Protein AF-A0A844MVK4-F1 (afdb_monomer_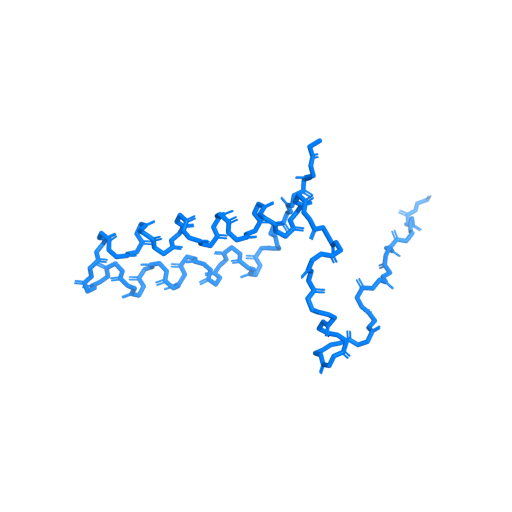lite)

Secondary structure (DSSP, 8-state):
-------HHHHHHHHHHHHHHHHHHHHHHHHHHHHHHHHHHHHHH-GGGS--GGGT-S----------

Sequence (68 aa):
MSSYSFSDEAIQDLDEICEYIARTNSKAASKLFDEIRKKCKLVADFPNMGRSYERLAPNLEKTRPRCS

Structure (mmCIF, N/CA/C/O backbone):
data_AF-A0A844MVK4-F1
#
_entry.id   AF-A0A844MVK4-F1
#
loop_
_atom_site.group_PDB
_atom_site.id
_atom_site.type_symbol
_atom_site.label_atom_id
_atom_site.label_alt_id
_atom_site.label_comp_id
_atom_site.label_asym_id
_atom_site.label_entity_id
_atom_site.label_seq_id
_atom_site.pdbx_PDB_ins_code
_atom_site.Cartn_x
_atom_site.Cartn_y
_atom_site.Cartn_z
_atom_site.occupancy
_atom_site.B_iso_or_equiv
_atom_site.auth_seq_id
_atom_site.auth_comp_id
_atom_site.auth_asym_id
_atom_site.auth_atom_id
_atom_site.pdbx_PDB_model_num
ATOM 1 N N . MET A 1 1 ? 17.870 6.342 -9.637 1.00 44.00 1 MET A N 1
ATOM 2 C CA . MET A 1 1 ? 16.746 5.988 -8.744 1.00 44.00 1 MET A CA 1
ATOM 3 C C . MET A 1 1 ? 15.878 5.023 -9.515 1.00 44.00 1 MET A C 1
ATOM 5 O O . MET A 1 1 ? 15.449 5.384 -10.602 1.00 44.00 1 MET A O 1
ATOM 9 N N . SER A 1 2 ? 15.722 3.797 -9.028 1.00 51.34 2 SER A N 1
ATOM 10 C CA . SER A 1 2 ? 14.898 2.800 -9.707 1.00 51.34 2 SER A CA 1
ATOM 11 C C . SER A 1 2 ? 13.427 3.189 -9.555 1.00 51.34 2 SER A C 1
ATOM 13 O O . SER A 1 2 ? 12.935 3.345 -8.436 1.00 51.34 2 SER A O 1
ATOM 15 N N . SER A 1 3 ? 12.753 3.463 -10.669 1.00 57.00 3 SER A N 1
ATOM 16 C CA . SER A 1 3 ? 11.333 3.807 -10.693 1.00 57.00 3 SER A CA 1
ATOM 17 C C . SER A 1 3 ? 10.518 2.525 -10.800 1.00 57.00 3 SER A C 1
ATOM 19 O O . SER A 1 3 ? 10.612 1.833 -11.811 1.00 57.00 3 SER A O 1
ATOM 21 N N . TYR A 1 4 ? 9.718 2.217 -9.781 1.00 67.50 4 TYR A N 1
ATOM 22 C CA . TYR A 1 4 ? 8.691 1.183 -9.872 1.00 67.50 4 TYR A CA 1
ATOM 23 C C . TYR A 1 4 ? 7.336 1.838 -10.137 1.00 67.50 4 TYR A C 1
ATOM 25 O O . TYR A 1 4 ? 7.039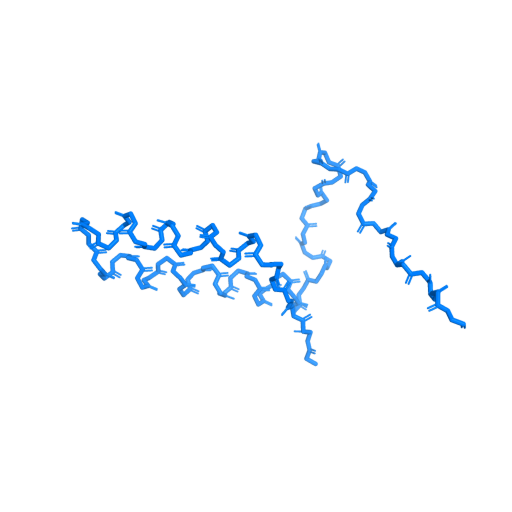 2.914 -9.614 1.00 67.50 4 TYR A O 1
ATOM 33 N N . SER A 1 5 ? 6.533 1.187 -10.966 1.00 69.38 5 SER A N 1
ATOM 34 C CA . SER A 1 5 ? 5.183 1.613 -11.321 1.00 69.38 5 SER A CA 1
ATOM 35 C C . SER A 1 5 ? 4.239 0.471 -10.982 1.00 69.38 5 SER A C 1
ATOM 37 O O . SER A 1 5 ? 4.536 -0.681 -11.293 1.00 69.38 5 SER A O 1
ATOM 39 N N . PHE A 1 6 ? 3.128 0.781 -10.325 1.00 76.50 6 PHE A N 1
ATOM 40 C CA . PHE A 1 6 ? 2.044 -0.178 -10.150 1.00 76.50 6 PHE A CA 1
ATOM 41 C C . PHE A 1 6 ? 1.152 -0.150 -11.393 1.00 76.50 6 PHE A C 1
ATOM 43 O O . PHE A 1 6 ? 0.983 0.910 -11.996 1.00 76.50 6 PHE A O 1
ATOM 50 N N . SER A 1 7 ? 0.617 -1.305 -11.788 1.00 83.06 7 SER A N 1
ATOM 51 C CA . SER A 1 7 ? -0.510 -1.355 -12.720 1.00 83.06 7 SER A CA 1
ATOM 52 C C . SER A 1 7 ? -1.776 -0.858 -12.024 1.00 83.06 7 SER A C 1
ATOM 54 O O . SER A 1 7 ? -1.863 -0.906 -10.796 1.00 83.06 7 SER A O 1
ATOM 56 N N . ASP A 1 8 ? -2.768 -0.424 -12.800 1.00 79.94 8 ASP A N 1
ATOM 57 C CA . ASP A 1 8 ? -4.062 0.013 -12.258 1.00 79.94 8 ASP A CA 1
ATOM 58 C C . ASP A 1 8 ? -4.726 -1.093 -11.418 1.00 79.94 8 ASP A C 1
ATOM 60 O O . ASP A 1 8 ? -5.246 -0.830 -10.338 1.00 79.94 8 ASP A O 1
ATOM 64 N N . GLU A 1 9 ? -4.598 -2.349 -11.858 1.00 82.88 9 GLU A N 1
ATOM 65 C CA . GLU A 1 9 ? -5.033 -3.546 -11.124 1.00 82.88 9 GLU A CA 1
ATOM 66 C C . GLU A 1 9 ? -4.358 -3.648 -9.747 1.00 82.88 9 GLU A C 1
ATOM 68 O O . GLU A 1 9 ? -5.024 -3.833 -8.734 1.00 82.88 9 GLU A O 1
ATOM 73 N N . ALA A 1 10 ? -3.038 -3.441 -9.682 1.00 81.56 10 ALA A N 1
ATOM 74 C CA . ALA A 1 10 ? -2.301 -3.500 -8.424 1.00 81.56 10 ALA A CA 1
ATOM 75 C C . ALA A 1 10 ? -2.664 -2.345 -7.478 1.00 81.56 10 ALA A C 1
ATOM 77 O O . ALA A 1 10 ? -2.595 -2.510 -6.263 1.00 81.56 10 ALA A O 1
ATOM 78 N N . ILE A 1 11 ? -3.039 -1.178 -8.008 1.00 83.25 11 ILE A N 1
ATOM 79 C CA . ILE A 1 11 ? -3.538 -0.063 -7.192 1.00 83.25 11 ILE A CA 1
ATOM 80 C C . ILE A 1 11 ? -4.896 -0.432 -6.591 1.00 83.25 11 ILE A C 1
ATOM 82 O O . ILE A 1 11 ? -5.086 -0.263 -5.388 1.00 83.25 11 ILE A O 1
ATOM 86 N N . GLN A 1 12 ? -5.798 -0.995 -7.396 1.00 87.56 12 GLN A N 1
ATOM 87 C CA . GLN A 1 12 ? -7.116 -1.425 -6.935 1.00 87.56 12 GLN A CA 1
ATOM 88 C C . GLN A 1 12 ? -7.023 -2.525 -5.868 1.00 87.56 12 GLN A C 1
ATOM 90 O O . GLN A 1 12 ? -7.696 -2.437 -4.842 1.00 87.56 12 GLN A O 1
ATOM 95 N N . ASP A 1 13 ? -6.136 -3.506 -6.056 1.00 86.00 13 ASP A N 1
ATOM 96 C CA . ASP A 1 13 ? -5.876 -4.550 -5.059 1.00 86.00 13 ASP A CA 1
ATOM 97 C C . ASP A 1 13 ? -5.366 -3.954 -3.736 1.00 86.00 13 ASP A C 1
ATOM 99 O O . ASP A 1 13 ? -5.778 -4.366 -2.648 1.00 86.00 13 ASP A O 1
ATOM 103 N N . LEU A 1 14 ? -4.458 -2.971 -3.809 1.00 83.56 14 LEU A N 1
ATOM 104 C CA . LEU A 1 14 ? -3.937 -2.293 -2.622 1.00 83.56 14 LEU A CA 1
ATOM 105 C C . LEU A 1 14 ? -5.031 -1.515 -1.891 1.00 83.56 14 LEU A C 1
ATOM 107 O O . LEU A 1 14 ? -5.071 -1.570 -0.659 1.00 83.56 14 LEU A O 1
ATOM 111 N N . ASP A 1 15 ? -5.909 -0.833 -2.624 1.00 85.56 15 ASP A N 1
ATOM 112 C CA . ASP A 1 15 ? -7.041 -0.109 -2.050 1.00 85.56 15 ASP A CA 1
ATOM 113 C C . ASP A 1 15 ? -8.035 -1.068 -1.384 1.00 85.56 15 ASP A C 1
ATOM 115 O O . ASP A 1 15 ? -8.387 -0.851 -0.224 1.00 85.56 15 ASP A O 1
ATOM 119 N N . GLU A 1 16 ? -8.402 -2.185 -2.024 1.00 89.81 16 GLU A N 1
ATOM 120 C CA . GLU A 1 16 ? -9.292 -3.191 -1.423 1.00 89.81 16 GLU A CA 1
ATOM 121 C C . GLU A 1 16 ? -8.709 -3.797 -0.140 1.00 89.81 16 GLU A C 1
ATOM 123 O O . GLU A 1 16 ? -9.401 -3.907 0.879 1.00 89.81 16 GLU A O 1
ATOM 128 N N . ILE A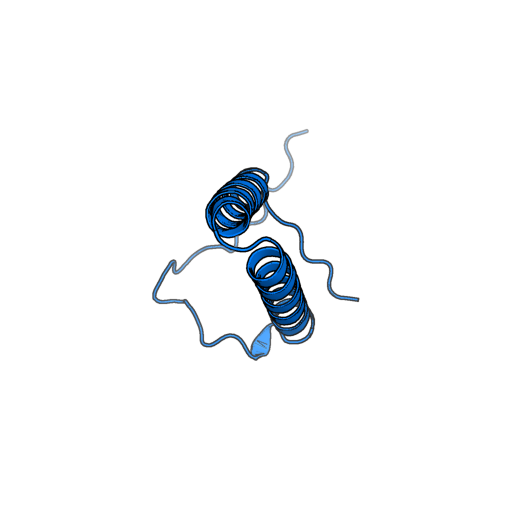 1 17 ? -7.422 -4.160 -0.151 1.00 87.00 17 ILE A N 1
ATOM 129 C CA . ILE A 1 17 ? -6.737 -4.693 1.034 1.00 87.00 17 ILE A CA 1
ATOM 130 C C . ILE A 1 17 ? -6.703 -3.637 2.145 1.00 87.00 17 ILE A C 1
ATOM 132 O O . ILE A 1 17 ? -6.945 -3.952 3.317 1.00 87.00 17 ILE A O 1
ATOM 136 N N . CYS A 1 18 ? -6.404 -2.386 1.793 1.00 83.31 18 CYS A N 1
ATOM 137 C CA . CYS A 1 18 ? -6.329 -1.286 2.745 1.00 83.31 18 CYS A CA 1
ATOM 138 C C . CYS A 1 18 ? -7.702 -0.999 3.361 1.00 83.31 18 CYS A C 1
ATOM 140 O O . CYS A 1 18 ? -7.807 -0.920 4.585 1.00 83.31 18 CYS A O 1
ATOM 142 N N . GLU A 1 19 ? -8.761 -0.933 2.552 1.00 88.69 19 GLU A N 1
ATOM 143 C CA . GLU A 1 19 ? -10.139 -0.761 3.014 1.00 88.69 19 GLU A CA 1
ATOM 144 C C . GLU A 1 19 ? -10.590 -1.914 3.910 1.00 88.69 19 GLU A C 1
ATOM 146 O O . GLU A 1 19 ? -11.169 -1.683 4.977 1.00 88.69 19 GLU A O 1
ATOM 151 N N . TYR A 1 20 ? -10.298 -3.158 3.521 1.00 88.62 20 TYR A N 1
ATOM 152 C CA . TYR A 1 20 ? -10.653 -4.335 4.308 1.00 88.62 20 TYR A CA 1
ATOM 153 C C . TYR A 1 20 ? -10.006 -4.299 5.696 1.00 88.62 20 TYR A C 1
ATOM 155 O O . TYR A 1 20 ? -10.677 -4.507 6.709 1.00 88.62 20 TYR A O 1
ATOM 163 N N . ILE A 1 21 ? -8.716 -3.965 5.764 1.00 84.94 21 ILE A N 1
ATOM 164 C CA . ILE A 1 21 ? -7.994 -3.861 7.035 1.00 84.94 21 ILE A CA 1
ATOM 165 C C . ILE A 1 21 ? -8.438 -2.621 7.811 1.00 84.94 21 ILE A C 1
ATOM 167 O O . ILE A 1 21 ? -8.565 -2.695 9.032 1.00 84.94 21 ILE A O 1
ATOM 171 N N . ALA A 1 22 ? -8.727 -1.502 7.144 1.00 87.06 22 ALA A N 1
ATOM 172 C CA . ALA A 1 22 ? -9.162 -0.264 7.785 1.00 87.06 22 ALA A CA 1
ATOM 173 C C . ALA A 1 22 ? -10.495 -0.419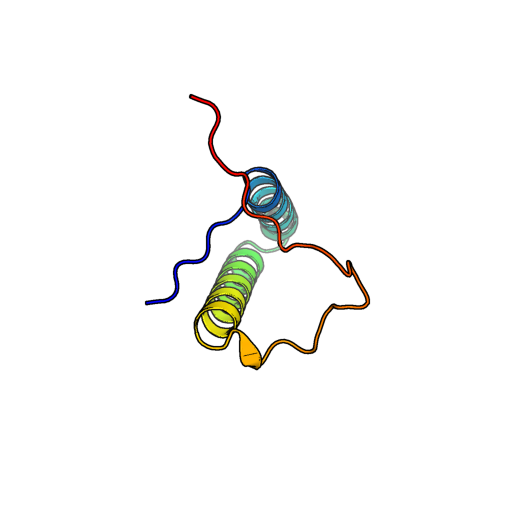 8.529 1.00 87.06 22 ALA A C 1
ATOM 175 O O . ALA A 1 22 ? -10.665 0.202 9.580 1.00 87.06 22 ALA A O 1
ATOM 176 N N . ARG A 1 23 ? -11.391 -1.300 8.055 1.00 88.56 23 ARG A N 1
ATOM 177 C CA . ARG A 1 23 ? -12.641 -1.659 8.756 1.00 88.56 23 ARG A CA 1
ATOM 178 C C . ARG A 1 23 ? -12.397 -2.255 10.141 1.00 88.56 23 ARG A C 1
ATOM 180 O O . ARG A 1 23 ? -13.239 -2.112 11.021 1.00 88.56 23 ARG A O 1
ATOM 187 N N . THR A 1 24 ? -11.266 -2.928 10.344 1.00 88.62 24 THR A N 1
ATOM 188 C CA . THR A 1 24 ? -10.901 -3.531 11.634 1.00 88.62 24 THR A CA 1
ATOM 189 C C . THR A 1 24 ? -9.890 -2.678 12.399 1.00 88.62 24 THR A C 1
ATOM 191 O O . THR A 1 24 ? -10.006 -2.509 13.611 1.00 88.62 24 THR A O 1
ATOM 194 N N . ASN A 1 25 ? -8.869 -2.159 11.714 1.00 85.19 25 ASN A N 1
ATOM 195 C CA . ASN A 1 25 ? -7.773 -1.400 12.300 1.00 85.19 25 ASN A CA 1
ATOM 196 C C . ASN A 1 25 ? -7.050 -0.536 11.246 1.00 85.19 25 ASN A C 1
ATOM 198 O O . ASN A 1 25 ? -6.113 -0.976 10.577 1.00 85.19 25 ASN A O 1
ATOM 202 N N . SER A 1 26 ? -7.422 0.741 11.162 1.00 84.62 26 SER A N 1
ATOM 203 C CA . SER A 1 26 ? -6.803 1.727 10.260 1.00 84.62 26 SER A CA 1
ATOM 204 C C . SER A 1 26 ? -5.297 1.924 10.485 1.00 84.62 26 SER A C 1
ATOM 206 O O . SER A 1 26 ? -4.544 2.158 9.539 1.00 84.62 26 SER A O 1
ATOM 208 N N . LYS A 1 27 ? -4.812 1.758 11.722 1.00 87.38 27 LYS A N 1
ATOM 209 C CA . LYS A 1 27 ? -3.379 1.856 12.037 1.00 87.38 27 LYS A CA 1
ATOM 210 C C . LYS A 1 27 ? -2.592 0.669 11.476 1.00 87.38 27 LYS A C 1
ATOM 212 O O . LYS A 1 27 ? -1.453 0.839 11.039 1.00 87.38 27 LYS A O 1
ATOM 217 N N . ALA A 1 28 ? -3.192 -0.522 11.467 1.00 83.38 28 ALA A N 1
ATOM 218 C CA . ALA A 1 28 ? -2.602 -1.700 10.836 1.00 83.38 28 ALA A CA 1
ATOM 219 C C . ALA A 1 28 ? -2.561 -1.561 9.306 1.00 83.38 28 ALA A C 1
ATOM 221 O O . ALA A 1 28 ? -1.556 -1.937 8.706 1.00 83.38 28 ALA A O 1
ATOM 222 N N . ALA A 1 29 ? -3.590 -0.955 8.702 1.00 83.19 29 ALA A N 1
ATOM 223 C CA . ALA A 1 29 ? -3.631 -0.675 7.266 1.00 83.19 29 ALA A CA 1
ATOM 224 C C . ALA A 1 29 ? -2.476 0.248 6.833 1.00 83.19 29 ALA A C 1
ATOM 226 O O . ALA A 1 29 ? -1.701 -0.104 5.946 1.00 83.19 29 ALA A O 1
ATOM 227 N N . SER A 1 30 ? -2.266 1.363 7.547 1.00 83.56 30 SER A N 1
ATOM 228 C CA . SER A 1 30 ? -1.139 2.273 7.278 1.00 83.56 30 SER A CA 1
ATOM 229 C C . SER A 1 30 ? 0.217 1.574 7.413 1.00 83.56 30 SER A C 1
ATOM 231 O O . SER A 1 30 ? 1.096 1.760 6.575 1.00 83.56 30 SER A O 1
ATOM 233 N N . LYS A 1 31 ? 0.389 0.732 8.444 1.00 87.81 31 LYS A N 1
ATOM 234 C CA . LYS A 1 31 ? 1.639 -0.012 8.652 1.00 87.81 31 LYS A CA 1
ATOM 235 C C . LYS A 1 31 ? 1.894 -1.027 7.534 1.00 87.81 31 LYS A C 1
ATOM 237 O O . LYS A 1 31 ? 3.038 -1.202 7.125 1.00 87.81 31 LYS A O 1
ATOM 242 N N . LEU A 1 32 ? 0.849 -1.693 7.042 1.00 83.88 32 LEU A N 1
ATOM 243 C CA . LEU A 1 32 ? 0.965 -2.611 5.912 1.00 83.88 32 LEU A CA 1
ATOM 244 C C . LEU A 1 32 ? 1.398 -1.865 4.646 1.00 83.88 32 LEU A C 1
ATOM 246 O O . LEU A 1 32 ? 2.313 -2.321 3.964 1.00 83.88 32 LEU A O 1
ATOM 250 N N . PHE A 1 33 ? 0.788 -0.712 4.366 1.00 81.81 33 PHE A N 1
ATOM 251 C CA . PHE A 1 33 ? 1.127 0.104 3.202 1.00 81.81 33 PHE A CA 1
ATOM 252 C C . PHE A 1 33 ? 2.596 0.553 3.224 1.00 81.81 33 PHE A C 1
ATOM 254 O O . PHE A 1 33 ? 3.304 0.423 2.223 1.00 81.81 33 PHE A O 1
ATOM 261 N N . ASP A 1 34 ? 3.093 0.990 4.384 1.00 84.44 34 ASP A N 1
ATOM 262 C CA . ASP A 1 34 ? 4.505 1.343 4.563 1.00 84.44 34 ASP A CA 1
ATOM 263 C C . ASP A 1 34 ? 5.442 0.149 4.330 1.00 84.44 34 ASP A C 1
ATOM 265 O O . ASP A 1 34 ? 6.469 0.283 3.659 1.00 84.44 34 ASP A O 1
ATOM 269 N N . GLU A 1 35 ? 5.091 -1.037 4.834 1.00 85.81 35 GLU A N 1
ATOM 270 C CA . GLU A 1 35 ? 5.875 -2.261 4.630 1.00 85.81 35 GLU A CA 1
ATOM 271 C C . GLU A 1 35 ? 5.877 -2.715 3.161 1.00 85.81 35 GLU A C 1
ATOM 273 O O . GLU A 1 35 ? 6.924 -3.112 2.641 1.00 85.81 35 GLU A O 1
ATOM 278 N N . ILE A 1 36 ? 4.739 -2.611 2.464 1.00 82.12 36 ILE A N 1
ATOM 279 C CA . ILE A 1 36 ? 4.640 -2.879 1.021 1.00 82.12 36 ILE A CA 1
ATOM 280 C C . ILE A 1 36 ? 5.535 -1.902 0.261 1.00 82.12 36 ILE A C 1
ATOM 282 O O . ILE A 1 36 ? 6.390 -2.330 -0.513 1.00 82.12 36 ILE A O 1
ATOM 286 N N . ARG A 1 37 ? 5.433 -0.601 0.548 1.00 79.75 37 ARG A N 1
ATOM 287 C CA . ARG A 1 37 ? 6.252 0.433 -0.094 1.00 79.75 37 ARG A CA 1
ATOM 288 C C . ARG A 1 37 ? 7.744 0.220 0.153 1.00 79.75 37 ARG A C 1
ATOM 290 O O . ARG A 1 37 ? 8.555 0.382 -0.760 1.00 79.75 37 ARG A O 1
ATOM 297 N N . LYS A 1 38 ? 8.117 -0.174 1.373 1.00 82.00 38 LYS A N 1
ATOM 298 C CA . LYS A 1 38 ? 9.499 -0.491 1.750 1.00 82.00 38 LYS A CA 1
ATOM 299 C C . LYS A 1 38 ? 10.022 -1.709 0.991 1.00 82.00 38 LYS A C 1
ATOM 301 O O . LYS A 1 38 ? 11.147 -1.663 0.499 1.00 82.00 38 LYS A O 1
ATOM 306 N N . LYS A 1 39 ? 9.209 -2.760 0.839 1.00 79.75 39 LYS A N 1
ATOM 307 C CA . LYS A 1 39 ? 9.548 -3.935 0.022 1.00 79.75 39 LYS A CA 1
ATOM 308 C C . LYS A 1 39 ? 9.658 -3.589 -1.461 1.00 79.75 39 LYS A C 1
ATOM 310 O O . LYS A 1 39 ? 10.656 -3.957 -2.067 1.00 79.75 39 LYS A O 1
ATOM 315 N N . CYS A 1 40 ? 8.709 -2.843 -2.027 1.00 75.06 40 CYS A N 1
ATOM 316 C CA . CYS A 1 40 ? 8.761 -2.389 -3.420 1.00 75.06 40 CYS A CA 1
ATOM 317 C C . CYS A 1 40 ? 10.012 -1.552 -3.688 1.00 75.06 40 CYS A C 1
ATOM 319 O O . CYS A 1 40 ? 10.702 -1.781 -4.675 1.00 75.06 40 CYS A O 1
ATOM 321 N N . LYS A 1 41 ? 10.361 -0.643 -2.770 1.00 75.81 41 LYS A N 1
ATOM 322 C CA . LYS A 1 41 ? 11.603 0.130 -2.856 1.00 75.81 41 LYS A CA 1
ATOM 323 C C . LYS A 1 41 ? 12.840 -0.767 -2.795 1.00 75.81 41 LYS A C 1
ATOM 325 O O . LYS A 1 41 ? 13.753 -0.574 -3.581 1.00 75.81 41 LYS A O 1
ATOM 330 N N . LEU A 1 42 ? 12.855 -1.766 -1.914 1.00 76.19 42 LEU A N 1
ATOM 331 C CA . LEU A 1 42 ? 13.974 -2.701 -1.790 1.00 76.19 42 LEU A CA 1
ATOM 332 C C . LEU A 1 42 ? 14.132 -3.585 -3.038 1.00 76.19 42 LEU A C 1
ATOM 334 O O . LEU A 1 42 ? 15.253 -3.810 -3.473 1.00 76.19 42 LEU A O 1
ATOM 338 N N . VAL A 1 43 ? 13.030 -4.027 -3.650 1.00 70.75 43 VAL A N 1
ATOM 339 C CA . VAL A 1 43 ? 13.038 -4.756 -4.932 1.00 70.75 43 VAL A CA 1
ATOM 340 C C . VAL A 1 43 ? 13.495 -3.852 -6.078 1.00 70.75 43 VAL A C 1
ATOM 342 O O . VAL A 1 43 ? 14.276 -4.283 -6.920 1.00 70.75 43 VAL A O 1
ATOM 345 N N . ALA A 1 44 ? 13.053 -2.593 -6.098 1.00 69.88 44 ALA A N 1
ATOM 346 C CA . ALA A 1 44 ? 13.472 -1.623 -7.103 1.00 69.88 44 ALA A CA 1
ATOM 347 C C . ALA A 1 44 ? 14.968 -1.280 -6.977 1.00 69.88 44 ALA A C 1
ATOM 349 O O . ALA A 1 44 ? 15.666 -1.230 -7.988 1.00 69.88 44 ALA A O 1
ATOM 350 N N . ASP A 1 45 ? 15.466 -1.066 -5.756 1.00 68.56 45 ASP A N 1
ATOM 351 C CA . ASP A 1 45 ? 16.872 -0.744 -5.478 1.00 68.56 45 ASP A CA 1
ATOM 352 C C . ASP A 1 45 ? 17.792 -1.971 -5.643 1.00 68.56 45 ASP A C 1
ATOM 354 O O . ASP A 1 45 ? 18.958 -1.819 -6.009 1.00 68.56 45 ASP A O 1
ATOM 358 N N . PHE A 1 46 ? 17.273 -3.187 -5.436 1.00 66.75 46 PHE A N 1
ATOM 359 C CA . PHE A 1 46 ? 18.002 -4.447 -5.602 1.00 66.75 46 PHE A CA 1
ATOM 360 C C . PHE A 1 46 ? 17.257 -5.425 -6.530 1.00 66.75 46 PHE A C 1
ATOM 362 O O . PHE A 1 46 ? 16.775 -6.466 -6.068 1.00 66.75 46 PHE A O 1
ATOM 369 N N . PRO A 1 47 ? 17.221 -5.170 -7.853 1.00 62.53 47 PRO A N 1
ATOM 370 C CA . PRO A 1 47 ? 16.560 -6.062 -8.810 1.00 62.53 47 PRO A CA 1
ATOM 371 C C . PRO A 1 47 ? 17.174 -7.474 -8.820 1.00 62.53 47 PRO A C 1
ATOM 373 O O . PRO A 1 47 ? 16.479 -8.451 -9.071 1.00 62.53 47 PRO A O 1
ATOM 376 N N . ASN A 1 48 ? 18.453 -7.596 -8.443 1.00 59.22 48 ASN A N 1
ATOM 377 C CA . ASN A 1 48 ? 19.178 -8.866 -8.340 1.00 59.22 48 ASN A CA 1
ATOM 378 C C . ASN A 1 48 ? 19.067 -9.566 -6.964 1.00 59.22 48 ASN A C 1
ATOM 380 O O . ASN A 1 48 ? 19.709 -10.594 -6.764 1.00 59.22 48 ASN A O 1
ATOM 384 N N . MET A 1 49 ? 18.294 -9.039 -5.998 1.00 57.72 49 MET A N 1
ATOM 385 C CA . MET A 1 49 ? 18.018 -9.727 -4.715 1.00 57.72 49 MET A CA 1
ATOM 386 C C . MET A 1 49 ? 16.726 -10.549 -4.726 1.00 57.72 49 MET A C 1
ATOM 388 O O . MET A 1 49 ? 16.482 -11.326 -3.797 1.00 57.72 49 MET A O 1
ATOM 392 N N . GLY A 1 50 ? 15.877 -10.383 -5.742 1.00 51.06 50 GLY A N 1
ATOM 393 C CA . GLY A 1 50 ? 14.683 -11.200 -5.888 1.00 51.06 50 GLY A CA 1
ATOM 394 C C . GLY A 1 50 ? 15.099 -12.646 -6.116 1.00 51.06 50 GLY A C 1
ATOM 395 O O . GLY A 1 50 ? 15.717 -12.948 -7.132 1.00 51.06 50 GLY A O 1
ATOM 396 N N . ARG A 1 51 ? 14.756 -13.558 -5.192 1.00 52.06 51 ARG A N 1
ATOM 397 C CA . ARG A 1 51 ? 14.695 -14.985 -5.538 1.00 52.06 51 ARG A CA 1
ATOM 398 C C . ARG A 1 51 ? 13.934 -15.058 -6.857 1.00 52.06 51 ARG A C 1
ATOM 400 O O . ARG A 1 51 ? 12.808 -14.567 -6.883 1.00 52.06 51 ARG A O 1
ATOM 407 N N . SER A 1 52 ? 14.540 -15.615 -7.907 1.00 49.66 52 SER A N 1
ATOM 408 C CA . SER A 1 52 ? 13.875 -15.829 -9.191 1.00 49.66 52 SER A CA 1
ATOM 409 C C . SER A 1 52 ? 12.488 -16.416 -8.932 1.00 49.66 52 SER A C 1
ATOM 411 O O . SER A 1 52 ? 12.340 -17.599 -8.621 1.00 49.66 52 SER A O 1
ATOM 413 N N . TYR A 1 53 ? 11.449 -15.592 -9.075 1.00 50.06 53 TYR A N 1
ATOM 414 C CA . TYR A 1 53 ? 10.068 -16.047 -9.207 1.00 50.06 53 TYR A CA 1
ATOM 415 C C . TYR A 1 53 ? 9.854 -16.635 -10.615 1.00 50.06 53 TYR A C 1
ATOM 417 O O . TYR A 1 53 ? 8.741 -16.632 -11.127 1.00 50.06 53 TYR A O 1
ATOM 425 N N . GLU A 1 54 ? 10.900 -17.212 -11.223 1.00 45.59 54 GLU A N 1
ATOM 426 C CA . GLU A 1 54 ? 10.851 -18.040 -12.436 1.00 45.59 54 GLU A CA 1
ATOM 427 C C . GLU A 1 54 ? 9.816 -19.169 -12.317 1.00 45.59 54 GLU A C 1
ATOM 429 O O . GLU A 1 54 ? 9.353 -19.699 -13.322 1.00 45.59 54 GLU A O 1
ATOM 434 N N . ARG A 1 55 ? 9.396 -19.511 -11.090 1.00 45.91 55 ARG A N 1
ATOM 435 C CA . ARG A 1 55 ? 8.302 -20.452 -10.830 1.00 45.91 55 ARG A CA 1
ATOM 436 C C . ARG A 1 55 ? 6.883 -19.879 -10.951 1.00 45.91 55 ARG A C 1
ATOM 438 O O .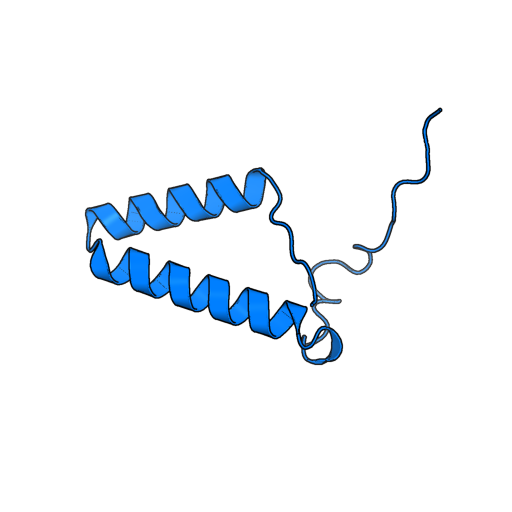 ARG A 1 55 ? 5.954 -20.677 -10.944 1.00 45.91 55 ARG A O 1
ATOM 445 N N . LEU A 1 56 ? 6.693 -18.557 -11.006 1.00 54.75 56 LEU A N 1
ATOM 446 C CA . LEU A 1 56 ? 5.368 -17.926 -11.129 1.00 54.75 56 LEU A CA 1
ATOM 447 C C . LEU A 1 56 ? 5.055 -17.469 -12.558 1.00 54.75 56 LEU A C 1
ATOM 449 O O . LEU A 1 56 ? 3.900 -17.535 -12.961 1.00 54.75 56 LEU A O 1
ATOM 453 N N . ALA A 1 57 ? 6.054 -17.078 -13.349 1.00 48.59 57 ALA A N 1
ATOM 454 C CA . ALA A 1 57 ? 5.907 -16.887 -14.791 1.00 48.59 57 ALA A CA 1
ATOM 455 C C . ALA A 1 57 ? 7.300 -16.838 -15.439 1.00 48.59 57 ALA A C 1
ATOM 457 O O . ALA A 1 57 ? 8.090 -15.971 -15.067 1.00 48.59 57 ALA A O 1
ATOM 458 N N . PRO A 1 58 ? 7.626 -17.694 -16.425 1.00 46.78 58 PRO A N 1
ATOM 459 C CA . PRO A 1 58 ? 8.956 -17.684 -17.033 1.00 46.78 58 PRO A CA 1
ATOM 460 C C . PRO A 1 58 ? 9.243 -16.444 -17.897 1.00 46.78 58 PRO A C 1
ATOM 462 O O . PRO A 1 58 ? 10.376 -16.263 -18.314 1.00 46.78 58 PRO A O 1
ATOM 465 N N . ASN A 1 59 ? 8.243 -15.610 -18.220 1.00 47.53 59 ASN A N 1
ATOM 466 C CA . ASN A 1 59 ? 8.324 -14.707 -19.376 1.00 47.53 59 ASN A CA 1
ATOM 467 C C . ASN A 1 59 ? 7.635 -13.342 -19.178 1.00 47.53 59 ASN A C 1
ATOM 469 O O . ASN A 1 59 ? 6.863 -12.926 -20.040 1.00 47.53 59 ASN A O 1
ATOM 473 N N . LEU A 1 60 ? 7.896 -12.616 -18.087 1.00 46.69 60 LEU A N 1
ATOM 474 C CA . LEU A 1 60 ? 7.454 -11.211 -17.970 1.00 46.69 60 LEU A CA 1
ATOM 475 C C . LEU A 1 60 ? 8.549 -10.213 -18.382 1.00 46.69 60 LEU A C 1
ATOM 477 O O . LEU A 1 60 ? 8.652 -9.114 -17.855 1.00 46.69 60 LEU A O 1
ATOM 481 N N . GLU A 1 61 ? 9.332 -10.587 -19.395 1.00 58.59 61 GLU A N 1
ATOM 482 C CA . GLU A 1 61 ? 10.016 -9.651 -20.282 1.00 58.59 61 GLU A CA 1
ATOM 483 C C . GLU A 1 61 ? 9.379 -9.747 -21.667 1.00 58.59 61 GLU A C 1
ATOM 485 O O . GLU A 1 61 ? 9.601 -10.702 -22.410 1.00 58.59 61 GLU A O 1
ATOM 490 N N . LYS A 1 62 ? 8.582 -8.736 -22.018 1.00 44.34 62 LYS A N 1
ATOM 491 C CA . LYS A 1 62 ? 8.532 -8.175 -23.372 1.00 44.34 62 LYS A CA 1
ATOM 492 C C . LYS A 1 62 ? 7.864 -6.809 -23.307 1.00 44.34 62 LYS A C 1
ATOM 494 O O . LYS A 1 62 ? 6.647 -6.662 -23.363 1.00 44.34 62 LYS A O 1
ATOM 499 N N . THR A 1 63 ? 8.720 -5.801 -23.167 1.00 47.47 63 THR A N 1
ATOM 500 C CA . THR A 1 63 ? 8.735 -4.644 -24.069 1.00 47.47 63 THR A CA 1
ATOM 501 C C . THR A 1 63 ? 7.698 -4.758 -25.194 1.00 47.47 63 THR A C 1
ATOM 503 O O . THR A 1 63 ? 7.856 -5.556 -26.114 1.00 47.47 63 THR A O 1
ATOM 506 N N . ARG A 1 64 ? 6.634 -3.948 -25.153 1.00 39.66 64 ARG A N 1
ATOM 507 C CA . ARG A 1 64 ? 5.839 -3.675 -26.357 1.00 39.66 64 ARG A CA 1
ATOM 508 C C . ARG A 1 64 ? 6.653 -2.715 -27.235 1.00 39.66 64 ARG A C 1
ATOM 510 O O . ARG A 1 64 ? 6.896 -1.591 -26.792 1.00 39.66 64 ARG A O 1
ATOM 517 N N . PRO A 1 65 ? 7.082 -3.094 -28.451 1.00 53.25 65 PRO A N 1
ATOM 518 C CA . PRO A 1 65 ? 7.583 -2.129 -29.410 1.00 53.25 65 PRO A CA 1
ATOM 519 C C . PRO A 1 65 ? 6.401 -1.465 -30.136 1.00 53.25 65 PRO A C 1
ATOM 521 O O . PRO A 1 65 ? 5.412 -2.116 -30.462 1.00 53.25 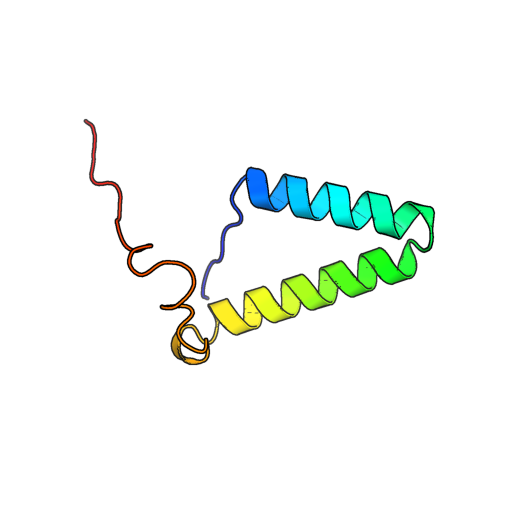65 PRO A O 1
ATOM 524 N N . ARG A 1 66 ? 6.541 -0.149 -30.333 1.00 49.44 66 ARG A N 1
ATOM 525 C CA . ARG A 1 66 ? 5.895 0.742 -31.316 1.00 49.44 66 ARG A CA 1
ATOM 526 C C . ARG A 1 66 ? 4.741 0.169 -32.157 1.00 49.44 66 ARG A C 1
ATOM 528 O O . ARG A 1 66 ? 4.970 -0.616 -33.071 1.00 49.44 66 ARG A O 1
ATOM 535 N N . CYS A 1 67 ? 3.563 0.767 -31.989 1.00 45.03 67 CYS A N 1
ATOM 536 C CA . CYS A 1 67 ? 2.654 1.038 -33.103 1.00 45.03 67 CYS A CA 1
ATOM 537 C C . CYS A 1 67 ? 2.646 2.551 -33.343 1.00 45.03 67 CYS A C 1
ATOM 539 O O . CYS A 1 67 ? 2.095 3.278 -32.516 1.00 45.03 67 CYS A O 1
ATOM 541 N N . SER A 1 68 ? 3.303 3.002 -34.414 1.00 52.81 68 SER A N 1
ATOM 542 C CA . SER A 1 68 ? 3.030 4.189 -35.254 1.00 52.81 68 SER A CA 1
ATOM 543 C C . SER A 1 68 ? 4.165 4.323 -36.263 1.00 52.81 68 SER A C 1
ATOM 545 O O . SER A 1 68 ? 5.333 4.383 -35.807 1.00 52.81 68 SER A O 1
#

Radius of gyration: 15.43 Å; chains: 1; bounding box: 32×26×48 Å

Foldseek 3Di:
DQDDDDDPVRVVVLVVVLVVVVVVPNVVSVVVVVVVVVVSVVCRVCVPVDPPVCVVPVDPDDDDDDDD

pLDDT: mean 70.18, std 16.19, range [39.66, 89.81]